Protein AF-A0A967I466-F1 (afdb_monomer_lite)

Radius o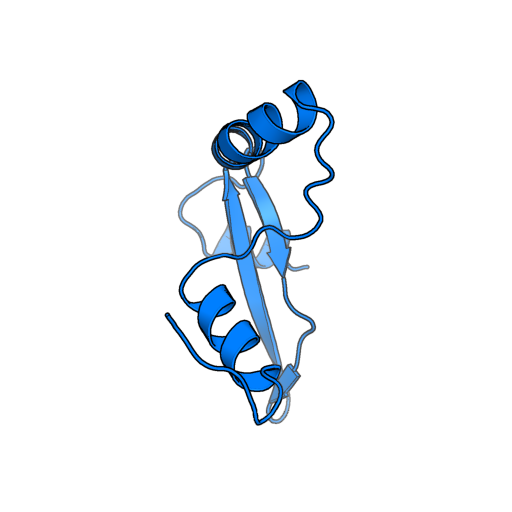f gyration: 16.6 Å; chains: 1; bounding box: 32×40×43 Å

Structure (mmCIF, N/CA/C/O backbone):
data_AF-A0A967I466-F1
#
_entry.id   AF-A0A967I466-F1
#
loop_
_atom_site.group_PDB
_atom_site.id
_atom_site.type_symbol
_atom_site.label_atom_id
_atom_site.label_alt_id
_atom_site.label_comp_id
_atom_site.label_asym_id
_atom_site.label_entity_id
_atom_site.label_seq_id
_atom_site.pdbx_PDB_ins_code
_atom_site.Cartn_x
_atom_site.Cartn_y
_atom_site.Cartn_z
_atom_site.occupancy
_atom_site.B_iso_or_equiv
_atom_site.auth_seq_id
_atom_site.auth_comp_id
_atom_site.auth_asym_id
_atom_site.auth_atom_id
_atom_site.pdbx_PDB_model_num
ATOM 1 N N . ALA A 1 1 ? -4.206 -1.991 -15.137 1.00 74.00 1 ALA A N 1
ATOM 2 C CA . ALA A 1 1 ? -3.030 -2.868 -15.330 1.00 74.00 1 ALA A CA 1
ATOM 3 C C . ALA A 1 1 ? -2.375 -3.259 -14.001 1.00 74.00 1 ALA A C 1
ATOM 5 O O . ALA A 1 1 ? -2.213 -4.446 -13.774 1.00 74.00 1 ALA A O 1
ATOM 6 N N . ILE A 1 2 ? -2.065 -2.312 -13.101 1.00 79.88 2 ILE A N 1
ATOM 7 C CA . ILE A 1 2 ? -1.368 -2.591 -11.825 1.00 79.88 2 ILE A CA 1
ATOM 8 C C . ILE A 1 2 ? -2.018 -3.703 -10.970 1.00 79.88 2 ILE A C 1
ATOM 10 O O . ILE A 1 2 ? -1.286 -4.613 -10.589 1.00 79.88 2 ILE A O 1
ATOM 14 N N . PRO A 1 3 ? -3.344 -3.715 -10.701 1.00 78.88 3 PRO A N 1
ATOM 15 C CA . PRO A 1 3 ? -3.937 -4.776 -9.878 1.00 78.88 3 PRO A CA 1
ATOM 16 C C . PRO A 1 3 ? -3.821 -6.169 -10.509 1.00 78.88 3 PRO A C 1
ATOM 18 O O . PRO A 1 3 ? -3.595 -7.144 -9.808 1.00 78.88 3 PRO A O 1
ATOM 21 N N . LEU A 1 4 ? -3.909 -6.257 -11.840 1.00 82.00 4 LEU A N 1
ATOM 22 C CA . LEU A 1 4 ? -3.763 -7.513 -12.578 1.00 82.00 4 LEU A CA 1
ATOM 23 C C . LEU A 1 4 ? -2.327 -8.054 -12.482 1.00 82.00 4 LEU A C 1
ATOM 25 O O . LEU A 1 4 ? -2.119 -9.224 -12.177 1.00 82.00 4 LEU A O 1
ATOM 29 N N . GLU A 1 5 ? -1.335 -7.189 -12.703 1.00 83.81 5 GLU A N 1
ATOM 30 C CA . GLU A 1 5 ? 0.085 -7.546 -12.594 1.00 83.81 5 GLU A CA 1
ATOM 31 C C . GLU A 1 5 ? 0.449 -7.982 -11.171 1.00 83.81 5 GLU A C 1
ATOM 33 O O . GLU A 1 5 ? 1.106 -9.005 -10.993 1.00 83.81 5 GLU A O 1
ATOM 38 N N . LEU A 1 6 ? -0.012 -7.247 -10.154 1.00 82.38 6 LEU A N 1
ATOM 39 C CA . LEU A 1 6 ? 0.202 -7.611 -8.752 1.00 82.38 6 LEU A CA 1
ATOM 40 C C . LEU A 1 6 ? -0.497 -8.924 -8.391 1.00 82.38 6 LEU A C 1
ATOM 42 O O . LEU A 1 6 ? 0.127 -9.770 -7.759 1.00 82.38 6 LEU A O 1
ATOM 46 N N . GLY A 1 7 ? -1.734 -9.137 -8.845 1.00 82.81 7 GLY A N 1
ATOM 47 C CA . GLY A 1 7 ? -2.479 -10.372 -8.584 1.00 82.81 7 GLY A CA 1
ATOM 48 C C . GLY A 1 7 ? -1.810 -11.610 -9.180 1.00 82.81 7 GLY A C 1
ATOM 49 O O . GLY A 1 7 ? -1.889 -12.687 -8.605 1.00 82.81 7 GLY A O 1
ATOM 50 N N . SER A 1 8 ? -1.084 -11.461 -10.293 1.00 86.31 8 SER A N 1
ATOM 51 C CA . SER A 1 8 ? -0.305 -12.564 -10.878 1.00 86.31 8 SER A CA 1
ATOM 52 C C . SER A 1 8 ? 0.998 -12.881 -10.129 1.00 86.31 8 SER A C 1
ATOM 54 O O . SER A 1 8 ? 1.589 -13.936 -10.349 1.00 86.31 8 SER A O 1
ATOM 56 N N . ARG A 1 9 ? 1.473 -11.963 -9.275 1.00 85.88 9 ARG A N 1
ATOM 57 C CA . ARG A 1 9 ? 2.789 -12.035 -8.615 1.00 85.88 9 ARG A CA 1
ATOM 58 C C . ARG A 1 9 ? 2.715 -12.254 -7.110 1.00 85.88 9 ARG A C 1
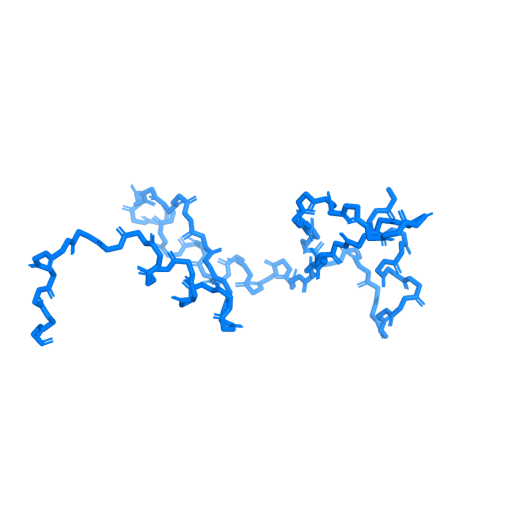ATOM 60 O O . ARG A 1 9 ? 3.696 -12.703 -6.523 1.00 85.88 9 ARG A O 1
ATOM 67 N N . LEU A 1 10 ? 1.606 -11.884 -6.481 1.00 82.31 10 LEU A N 1
ATOM 68 C CA . LEU A 1 10 ? 1.416 -11.993 -5.041 1.00 82.31 10 LEU A CA 1
ATOM 69 C C . LEU A 1 10 ? 0.713 -13.314 -4.698 1.00 82.31 10 LEU A C 1
ATOM 71 O O . LEU A 1 10 ? -0.191 -13.727 -5.420 1.00 82.31 10 LEU A O 1
ATOM 75 N N . PRO A 1 11 ? 1.075 -13.973 -3.584 1.00 85.44 11 PRO A N 1
ATOM 76 C CA . PRO A 1 11 ? 0.474 -15.244 -3.178 1.00 85.44 11 PRO A CA 1
ATOM 77 C C . PRO A 1 11 ? -0.909 -15.072 -2.517 1.00 85.44 11 PRO A C 1
ATOM 79 O O . PRO A 1 11 ? -1.337 -15.938 -1.759 1.00 85.44 11 PRO A O 1
ATOM 82 N N . VAL A 1 12 ? -1.591 -13.947 -2.751 1.00 83.56 12 VAL A N 1
ATOM 83 C CA . VAL A 1 12 ? -2.853 -13.574 -2.098 1.00 83.56 12 VAL A CA 1
ATOM 84 C C . VAL A 1 12 ? -3.842 -13.005 -3.113 1.00 83.56 12 VAL A C 1
ATOM 86 O O . VAL A 1 12 ? -3.447 -12.341 -4.073 1.00 83.56 12 VAL A O 1
ATOM 89 N N . ALA A 1 13 ? -5.135 -13.243 -2.884 1.00 87.31 13 ALA A N 1
ATOM 90 C CA . ALA A 1 13 ? -6.199 -12.573 -3.624 1.00 87.31 13 ALA A CA 1
ATOM 91 C C . ALA A 1 13 ? -6.264 -11.095 -3.215 1.00 87.31 13 ALA A C 1
ATOM 93 O O . ALA A 1 13 ? -6.157 -10.768 -2.035 1.00 87.31 13 ALA A O 1
ATOM 94 N N . LEU A 1 14 ? -6.436 -10.199 -4.187 1.00 88.00 14 LEU A N 1
ATOM 95 C CA . LEU A 1 14 ? -6.386 -8.752 -3.953 1.00 88.00 1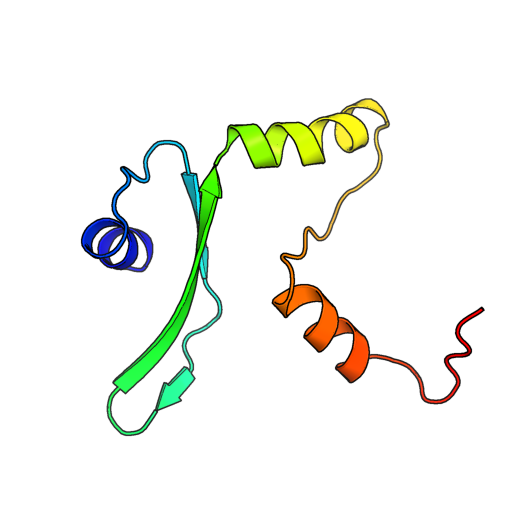4 LEU A CA 1
ATOM 96 C C . LEU A 1 14 ? -7.747 -8.123 -3.631 1.00 88.00 14 LEU A C 1
ATOM 98 O O . LEU A 1 14 ? -7.806 -6.917 -3.411 1.00 88.00 14 LEU A O 1
ATOM 102 N N . ASP A 1 15 ? -8.823 -8.910 -3.578 1.00 91.00 15 ASP A N 1
ATOM 103 C CA . ASP A 1 15 ? -10.181 -8.407 -3.331 1.00 91.00 15 ASP A CA 1
ATOM 104 C C . ASP A 1 15 ? -10.296 -7.685 -1.975 1.00 91.00 15 ASP A C 1
ATOM 106 O O . ASP A 1 15 ? -10.957 -6.649 -1.870 1.00 91.00 15 ASP A O 1
ATOM 110 N N . GLU A 1 16 ? -9.557 -8.158 -0.967 1.00 89.31 16 GLU A N 1
ATOM 111 C CA . GLU A 1 16 ? -9.508 -7.582 0.387 1.00 89.31 16 GLU A CA 1
ATOM 112 C C . GLU A 1 16 ? -8.350 -6.594 0.602 1.00 89.31 16 GLU A C 1
ATOM 114 O O . GLU A 1 16 ? -8.068 -6.171 1.725 1.00 89.31 16 GLU A O 1
ATOM 119 N N . TYR A 1 17 ? -7.681 -6.181 -0.477 1.00 91.75 17 TYR A N 1
ATOM 120 C CA . TYR A 1 17 ? -6.535 -5.281 -0.419 1.00 91.75 17 TYR A CA 1
ATOM 121 C C . TYR A 1 17 ? -6.849 -3.937 -1.082 1.00 91.75 17 TYR A C 1
ATOM 123 O O . TYR A 1 17 ? -7.481 -3.855 -2.136 1.00 91.75 17 TYR A O 1
ATOM 131 N N . LEU A 1 18 ? -6.365 -2.853 -0.482 1.00 88.62 18 LEU A N 1
ATOM 132 C CA . LEU A 1 18 ? -6.176 -1.591 -1.180 1.00 88.62 18 LEU A CA 1
ATOM 133 C C . LEU A 1 18 ? -4.905 -1.696 -2.024 1.00 88.62 18 LEU A C 1
ATOM 135 O O . LEU A 1 18 ? -3.837 -2.027 -1.511 1.00 88.62 18 LEU A O 1
ATOM 139 N N . VAL A 1 19 ? -5.015 -1.369 -3.309 1.00 90.06 19 VAL A N 1
ATOM 140 C CA . VAL A 1 19 ? -3.895 -1.417 -4.251 1.00 90.06 19 VAL A CA 1
ATOM 141 C C . VAL A 1 19 ? -3.568 -0.017 -4.753 1.00 90.06 19 VAL A C 1
ATOM 143 O O . VAL A 1 19 ? -4.438 0.690 -5.259 1.00 90.06 19 VAL A O 1
ATOM 146 N N . THR A 1 20 ? -2.298 0.366 -4.665 1.00 87.12 20 THR A N 1
ATOM 147 C CA . THR A 1 20 ? -1.774 1.628 -5.199 1.00 87.12 20 THR A CA 1
ATOM 148 C 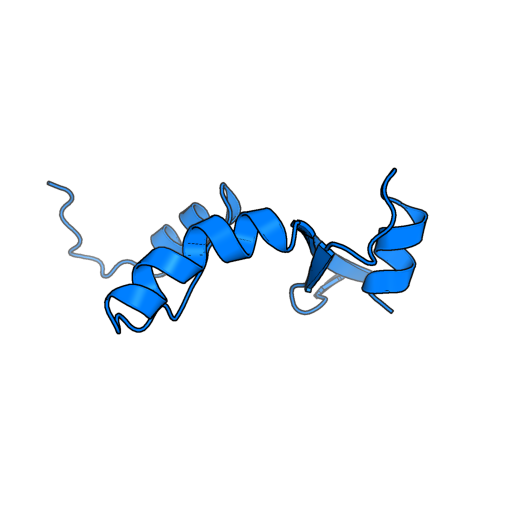C . THR A 1 20 ? -0.430 1.411 -5.893 1.00 87.12 20 THR A C 1
ATOM 150 O O . THR A 1 20 ? 0.207 0.371 -5.731 1.00 87.12 20 THR A O 1
ATOM 153 N N . ALA A 1 21 ? 0.003 2.370 -6.706 1.00 87.94 21 ALA A N 1
ATOM 154 C CA . ALA A 1 21 ? 1.321 2.352 -7.328 1.00 87.94 21 ALA A CA 1
ATOM 155 C C . ALA A 1 21 ? 1.852 3.761 -7.566 1.00 87.94 21 ALA A C 1
ATOM 157 O O . ALA A 1 21 ? 1.090 4.713 -7.743 1.00 87.94 21 ALA A O 1
ATOM 158 N N . LEU A 1 22 ? 3.176 3.873 -7.622 1.00 85.94 22 LEU A N 1
ATOM 159 C CA . LEU A 1 22 ? 3.840 5.096 -8.054 1.00 85.94 22 LEU A CA 1
ATOM 160 C C . LEU A 1 22 ? 3.718 5.282 -9.575 1.00 85.94 22 LEU A C 1
ATOM 162 O O . LEU A 1 22 ? 3.564 4.304 -10.319 1.00 85.94 22 LEU A O 1
ATOM 166 N N . PRO A 1 23 ? 3.840 6.522 -10.077 1.00 86.81 23 PRO A N 1
ATOM 167 C CA . PRO A 1 23 ? 3.960 6.759 -11.506 1.00 86.81 23 PRO A CA 1
ATOM 168 C C . PRO A 1 23 ? 5.099 5.917 -12.110 1.00 86.81 23 PRO A C 1
ATOM 170 O O . PRO A 1 23 ? 6.182 5.837 -11.523 1.00 86.81 23 PRO A O 1
ATOM 173 N N . PRO A 1 24 ? 4.875 5.256 -13.256 1.00 89.12 24 PRO A N 1
ATOM 174 C CA . PRO A 1 24 ? 5.907 4.460 -13.897 1.00 89.12 24 PRO A CA 1
ATOM 175 C C . PRO A 1 24 ? 7.045 5.339 -14.424 1.00 89.12 24 PRO A C 1
ATOM 177 O O . PRO A 1 24 ? 6.819 6.410 -14.981 1.00 89.12 24 PRO A O 1
ATOM 180 N N . VAL A 1 25 ? 8.270 4.838 -14.301 1.00 91.25 25 VAL A N 1
ATOM 181 C CA . VAL A 1 25 ? 9.493 5.454 -14.820 1.00 91.25 25 VAL A CA 1
ATOM 182 C C . VAL A 1 25 ? 9.980 4.641 -16.016 1.00 91.25 25 VAL A C 1
ATOM 184 O O . VAL A 1 25 ? 10.029 3.408 -15.964 1.00 91.25 25 VAL A O 1
ATOM 187 N N . ALA A 1 26 ? 10.325 5.326 -17.106 1.00 92.88 26 ALA A N 1
ATOM 188 C CA . ALA A 1 26 ? 10.927 4.696 -18.275 1.00 92.88 26 ALA A CA 1
ATOM 189 C C . ALA A 1 26 ? 12.345 4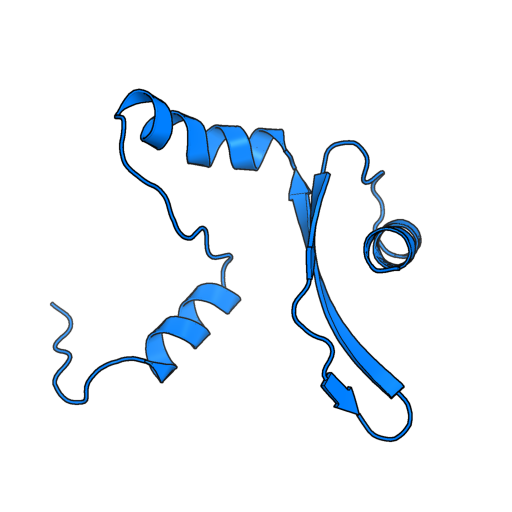.208 -17.943 1.00 92.88 26 ALA A C 1
ATOM 191 O O . ALA A 1 26 ? 13.155 4.946 -17.384 1.00 92.88 26 ALA A O 1
ATOM 192 N N . VAL A 1 27 ? 12.646 2.961 -18.294 1.00 93.94 27 VAL A N 1
ATOM 193 C CA . VAL A 1 27 ? 13.965 2.341 -18.154 1.00 93.94 27 VAL A CA 1
ATOM 194 C C . VAL A 1 27 ? 14.246 1.582 -19.443 1.00 93.94 27 VAL A C 1
ATOM 196 O O . VAL A 1 27 ? 13.626 0.548 -19.704 1.00 93.94 27 VAL A O 1
ATOM 199 N N . GLU A 1 28 ? 15.169 2.114 -20.247 1.00 92.19 28 GLU A N 1
ATOM 200 C CA . GLU A 1 28 ? 15.470 1.626 -21.600 1.00 92.19 28 GLU A CA 1
ATOM 201 C C . GLU A 1 28 ? 14.193 1.577 -22.465 1.00 92.19 28 GLU A C 1
ATOM 203 O O . GLU A 1 28 ? 13.554 2.603 -22.679 1.00 92.19 28 GLU A O 1
ATOM 208 N N . ASN A 1 29 ? 13.786 0.384 -22.915 1.00 92.69 29 ASN A N 1
ATOM 209 C CA . ASN A 1 29 ? 12.589 0.142 -23.728 1.00 92.69 29 ASN A CA 1
ATOM 210 C C . ASN A 1 29 ? 11.395 -0.379 -22.901 1.00 92.69 29 ASN A C 1
ATOM 212 O O . ASN A 1 29 ? 10.483 -1.004 -23.446 1.00 92.69 29 ASN A O 1
ATOM 216 N N . LYS A 1 30 ? 11.418 -0.211 -21.572 1.00 91.62 30 LYS A N 1
ATOM 217 C CA . LYS A 1 30 ? 10.380 -0.700 -20.651 1.00 91.62 30 LYS A CA 1
ATOM 218 C C . LYS A 1 30 ? 9.974 0.380 -19.653 1.00 91.62 30 LYS A C 1
ATOM 220 O O . LYS A 1 30 ? 10.652 1.385 -19.480 1.00 91.62 30 LYS A O 1
ATOM 225 N N . PHE A 1 31 ? 8.881 0.126 -18.944 1.00 88.50 31 PHE A N 1
ATOM 226 C CA . PHE A 1 31 ? 8.454 0.929 -17.804 1.00 88.50 31 PHE A CA 1
ATOM 227 C C . PHE A 1 31 ? 8.575 0.113 -16.519 1.00 88.50 31 PHE A C 1
ATOM 229 O O . PHE A 1 31 ? 8.263 -1.081 -16.502 1.00 88.50 31 PHE A O 1
ATOM 236 N N . ARG A 1 32 ? 9.032 0.751 -15.441 1.00 88.81 32 ARG A N 1
ATOM 237 C CA . ARG A 1 32 ? 9.086 0.173 -14.093 1.00 88.81 32 ARG A CA 1
ATOM 238 C C . ARG A 1 32 ? 8.278 1.035 -13.136 1.00 88.81 32 ARG A C 1
ATOM 240 O O . ARG A 1 32 ? 8.277 2.252 -13.246 1.00 88.81 32 ARG A O 1
ATOM 247 N N . THR A 1 33 ? 7.600 0.405 -12.191 1.00 88.25 33 THR A N 1
ATOM 248 C CA . THR A 1 33 ? 6.838 1.077 -11.134 1.00 88.25 33 THR A CA 1
ATOM 249 C C . THR A 1 33 ? 6.911 0.247 -9.858 1.00 88.25 33 THR A C 1
ATOM 251 O O . THR A 1 33 ? 7.208 -0.949 -9.910 1.00 88.25 33 THR A O 1
ATOM 254 N N . ILE A 1 34 ? 6.654 0.892 -8.724 1.00 86.19 34 ILE A N 1
ATOM 255 C CA . ILE A 1 34 ? 6.464 0.239 -7.434 1.00 86.19 34 ILE A CA 1
ATOM 256 C C . ILE A 1 34 ? 4.962 0.184 -7.177 1.00 86.19 34 ILE A C 1
ATOM 258 O O . ILE A 1 34 ? 4.309 1.223 -7.095 1.00 86.19 34 ILE A O 1
ATOM 262 N N . GLY A 1 35 ? 4.436 -1.034 -7.068 1.00 88.12 35 GLY A N 1
ATOM 263 C CA . GLY A 1 35 ? 3.074 -1.306 -6.626 1.00 88.12 35 GLY A CA 1
ATOM 264 C C . GLY A 1 35 ? 3.053 -1.740 -5.166 1.00 88.12 35 GLY A C 1
ATOM 265 O O . GLY A 1 35 ? 4.004 -2.352 -4.682 1.00 88.12 35 GLY A O 1
ATOM 266 N N . LEU A 1 36 ? 1.959 -1.432 -4.485 1.00 87.00 36 LEU A N 1
ATOM 267 C CA . LEU A 1 36 ? 1.729 -1.730 -3.081 1.00 87.00 36 LEU A CA 1
ATOM 268 C C . LEU A 1 36 ? 0.307 -2.263 -2.916 1.00 87.00 36 LEU A C 1
ATOM 270 O O . LEU A 1 36 ? -0.639 -1.676 -3.442 1.00 87.00 36 LEU A O 1
ATOM 274 N N . ALA A 1 37 ? 0.176 -3.362 -2.181 1.00 90.19 37 ALA A N 1
ATOM 275 C CA . ALA A 1 37 ? -1.095 -3.921 -1.750 1.00 90.19 37 ALA A CA 1
ATOM 276 C C . ALA A 1 37 ? -1.099 -3.986 -0.219 1.00 90.19 37 ALA A C 1
ATOM 278 O O . ALA A 1 37 ? -0.171 -4.539 0.369 1.00 90.19 37 ALA A O 1
ATOM 279 N N . LEU A 1 38 ? -2.123 -3.413 0.408 1.00 88.44 38 LEU A N 1
ATOM 280 C CA . LEU A 1 38 ? -2.304 -3.361 1.862 1.00 88.44 38 LEU A CA 1
ATOM 281 C C . LEU A 1 38 ? -3.684 -3.915 2.229 1.00 88.44 38 LEU A C 1
ATOM 283 O O . LEU A 1 38 ? -4.647 -3.543 1.558 1.00 88.44 38 LEU A O 1
ATOM 287 N N . PRO A 1 39 ? -3.820 -4.760 3.263 1.00 91.12 39 PRO A N 1
ATOM 288 C CA . PRO A 1 39 ? -5.128 -5.227 3.714 1.00 91.12 39 PRO A CA 1
ATOM 289 C C . PRO A 1 39 ? -6.040 -4.051 4.082 1.00 91.12 39 PRO A C 1
ATOM 291 O O . PRO A 1 39 ? -5.619 -3.125 4.781 1.00 91.12 39 PRO A O 1
ATOM 294 N N . LYS A 1 40 ? -7.300 -4.080 3.636 1.00 90.81 40 LYS A N 1
ATOM 295 C CA . LYS A 1 40 ? -8.275 -3.019 3.952 1.00 90.81 40 LYS A CA 1
ATOM 296 C C . LYS A 1 40 ? -8.502 -2.882 5.458 1.00 90.81 40 LYS A C 1
ATOM 298 O O . LYS A 1 40 ? -8.577 -1.759 5.949 1.00 90.81 40 LYS A O 1
ATOM 303 N N . ASP A 1 41 ? -8.531 -4.001 6.179 1.00 92.25 41 ASP A N 1
ATOM 304 C CA . ASP A 1 41 ? -8.723 -4.028 7.634 1.00 92.25 41 ASP A CA 1
ATOM 305 C C . ASP A 1 41 ? -7.577 -3.341 8.385 1.00 92.25 41 ASP A C 1
ATOM 307 O O . ASP A 1 41 ? -7.802 -2.617 9.354 1.00 92.25 41 ASP A O 1
ATOM 311 N N . GLU A 1 42 ? -6.342 -3.510 7.910 1.00 88.94 42 GLU A N 1
ATOM 312 C CA . GLU A 1 42 ? -5.171 -2.865 8.501 1.00 88.94 42 GLU A CA 1
ATOM 313 C C . GLU A 1 42 ? -5.224 -1.348 8.283 1.00 88.94 42 GLU A C 1
ATOM 315 O O . GLU A 1 42 ? -5.030 -0.580 9.225 1.00 88.94 42 GLU A O 1
ATOM 320 N N . ILE A 1 43 ? -5.601 -0.902 7.080 1.00 89.62 43 ILE A N 1
ATOM 321 C CA . ILE A 1 43 ? -5.816 0.525 6.801 1.00 89.62 43 ILE A CA 1
ATOM 322 C C . ILE A 1 43 ? -6.929 1.087 7.682 1.00 89.62 43 ILE A C 1
ATOM 324 O O . ILE A 1 43 ? -6.744 2.146 8.278 1.00 89.62 43 ILE A O 1
ATOM 328 N N . ALA A 1 44 ? -8.056 0.384 7.804 1.00 90.94 44 ALA A N 1
ATOM 329 C CA . ALA A 1 44 ? -9.157 0.805 8.663 1.00 90.94 44 ALA A CA 1
ATOM 330 C C . ALA A 1 44 ? -8.699 0.945 10.123 1.00 90.94 44 ALA A C 1
ATOM 332 O O . ALA A 1 44 ? -8.999 1.949 10.763 1.00 90.94 44 ALA A O 1
ATOM 333 N N . SER A 1 45 ? -7.893 0.006 10.630 1.00 91.94 45 SER A N 1
ATOM 334 C CA . SER A 1 45 ? -7.355 0.078 11.996 1.00 91.94 45 SER A CA 1
ATOM 335 C C . SER A 1 45 ? -6.475 1.313 12.242 1.00 91.94 45 SER A C 1
ATOM 337 O O . SER A 1 45 ? -6.448 1.837 13.354 1.00 91.94 45 SER A O 1
ATOM 339 N N . ILE A 1 46 ? -5.799 1.808 11.199 1.00 88.62 46 ILE A N 1
ATOM 340 C CA . ILE A 1 46 ? -4.954 3.005 11.259 1.00 88.62 46 ILE A CA 1
ATOM 341 C C . ILE A 1 46 ? -5.784 4.282 11.096 1.00 88.62 46 ILE A C 1
ATOM 343 O O . ILE A 1 46 ? -5.509 5.264 11.779 1.00 88.62 46 ILE A O 1
ATOM 347 N N . VAL A 1 47 ? -6.766 4.295 10.190 1.00 90.38 47 VAL A N 1
ATOM 348 C CA . VAL A 1 47 ? -7.533 5.498 9.817 1.00 90.38 47 VAL A CA 1
ATOM 349 C C . VAL A 1 47 ? -8.653 5.799 10.815 1.00 90.38 47 VAL A C 1
ATOM 351 O O . VAL A 1 47 ? -8.824 6.959 11.189 1.00 90.38 47 VAL A O 1
ATOM 354 N N . ASN A 1 48 ? -9.366 4.777 11.303 1.00 93.81 48 ASN A N 1
ATOM 355 C CA . ASN A 1 48 ? -10.545 4.950 12.160 1.00 93.81 48 ASN A CA 1
ATOM 356 C C . ASN A 1 48 ? -10.294 5.835 13.398 1.00 93.81 48 ASN A C 1
ATOM 358 O O . ASN A 1 48 ? -11.120 6.707 13.658 1.00 93.81 48 ASN A O 1
ATOM 362 N N . PRO A 1 49 ? -9.164 5.720 14.130 1.00 92.50 49 PRO A N 1
ATOM 363 C CA . PRO A 1 49 ? -8.898 6.600 15.269 1.00 92.50 49 PRO A CA 1
ATOM 364 C C . PRO A 1 49 ? -8.810 8.091 14.902 1.00 92.50 49 PRO A C 1
ATOM 366 O O . PRO A 1 49 ? -9.141 8.946 15.723 1.00 92.50 49 PRO A O 1
ATOM 369 N N . PHE A 1 50 ? -8.360 8.424 13.685 1.00 91.31 50 PHE A N 1
ATOM 370 C CA . PHE A 1 50 ? -8.325 9.808 13.200 1.00 91.31 50 PHE A CA 1
ATOM 371 C C . PHE A 1 50 ? -9.727 10.290 12.836 1.00 91.31 50 PHE A C 1
ATOM 373 O O . PHE A 1 50 ? -10.101 11.399 13.219 1.00 91.31 50 PHE A O 1
ATOM 380 N N . ASP A 1 51 ? -10.511 9.446 12.162 1.00 90.38 51 ASP A N 1
ATOM 381 C CA . ASP A 1 51 ? -11.893 9.753 11.788 1.00 90.38 51 ASP A CA 1
ATOM 382 C C . ASP A 1 51 ? -12.774 9.981 13.027 1.00 90.38 51 ASP A C 1
ATOM 384 O O . ASP A 1 51 ? -13.503 10.974 13.095 1.00 90.38 51 ASP A O 1
ATOM 388 N N . GLU A 1 52 ? -12.650 9.128 14.048 1.00 95.06 52 GLU A N 1
ATOM 389 C CA . GLU A 1 52 ? -13.353 9.258 15.334 1.00 95.06 52 GLU A CA 1
ATOM 390 C C . GLU A 1 52 ? -13.035 10.581 16.045 1.00 95.06 52 GLU A C 1
ATOM 392 O O . GLU A 1 52 ? -13.899 11.170 16.698 1.00 95.06 52 GLU A O 1
ATOM 397 N N . GLN A 1 53 ? -11.807 11.077 15.890 1.00 93.88 53 GLN A N 1
ATOM 398 C CA . GLN A 1 53 ? -11.352 12.345 16.465 1.00 93.88 53 GLN A CA 1
ATOM 399 C C . GLN A 1 53 ? -11.531 13.540 15.520 1.00 93.88 53 GLN A C 1
ATOM 401 O O . GLN A 1 53 ? -11.130 14.653 15.864 1.00 93.88 53 GLN A O 1
ATOM 406 N N . GLN A 1 54 ? -12.131 13.336 14.341 1.00 92.38 54 GLN A N 1
ATOM 407 C CA . GLN A 1 54 ? -12.287 14.353 13.293 1.00 92.38 54 GLN A CA 1
ATOM 408 C C . GLN A 1 54 ? -10.951 14.997 12.878 1.00 92.38 54 GLN A C 1
ATOM 410 O O . GLN A 1 54 ? -10.888 16.168 12.492 1.00 92.38 54 GLN A O 1
ATOM 415 N N . LEU A 1 55 ? -9.863 14.230 12.961 1.00 85.31 55 LEU A N 1
ATOM 416 C CA . LEU A 1 55 ? -8.528 14.663 12.577 1.00 85.31 55 LEU A CA 1
ATOM 417 C C . LEU A 1 55 ? -8.285 14.339 11.097 1.00 85.31 55 LEU A C 1
ATOM 419 O O . LEU A 1 55 ? -8.393 13.184 10.692 1.00 85.31 55 LEU A O 1
ATOM 423 N N . PRO A 1 56 ? -7.905 15.321 10.262 1.00 82.25 56 PRO A N 1
ATOM 424 C CA . PRO A 1 56 ? -7.713 15.077 8.839 1.00 82.25 56 PRO A CA 1
ATOM 425 C C . PRO A 1 56 ? -6.384 14.355 8.574 1.00 82.25 56 PRO A C 1
ATOM 427 O O . PRO A 1 56 ? -5.337 14.996 8.416 1.00 82.25 56 PRO A O 1
ATOM 430 N N . LEU A 1 57 ? -6.417 13.026 8.458 1.00 81.94 57 LEU A N 1
ATOM 431 C CA . LEU A 1 57 ? -5.270 12.246 7.996 1.00 81.94 57 LEU A CA 1
ATOM 432 C C . LEU A 1 57 ? -5.125 12.376 6.471 1.00 81.94 57 LEU A C 1
ATOM 434 O O . LEU A 1 57 ? -5.911 11.834 5.701 1.00 81.94 57 LEU A O 1
ATOM 438 N N . ARG A 1 58 ? -4.108 13.120 6.021 1.00 80.44 58 ARG A N 1
ATOM 439 C CA . ARG A 1 58 ? -3.879 13.382 4.584 1.00 80.44 58 ARG A CA 1
ATOM 440 C C . ARG A 1 58 ? -2.909 12.415 3.919 1.00 80.44 58 ARG A C 1
ATOM 442 O O . ARG A 1 58 ? -2.996 12.200 2.716 1.00 80.44 58 ARG A O 1
ATOM 449 N N . TYR A 1 59 ? -1.962 11.884 4.688 1.00 81.25 59 TYR A N 1
ATOM 450 C CA . TYR A 1 59 ? -0.888 11.048 4.171 1.00 81.25 59 TYR A CA 1
ATOM 451 C C . TYR A 1 59 ? -0.648 9.874 5.108 1.00 81.25 59 TYR A C 1
ATOM 453 O O . TYR A 1 59 ? -0.355 10.072 6.286 1.00 81.25 59 TYR A O 1
ATOM 461 N N . LEU A 1 60 ? -0.713 8.668 4.549 1.00 83.25 60 LEU A N 1
ATOM 462 C CA . LEU A 1 60 ? -0.265 7.443 5.193 1.00 83.25 60 LEU A CA 1
ATOM 463 C C . LEU A 1 60 ? 0.954 6.929 4.424 1.00 83.25 60 LEU A C 1
ATOM 465 O O . LEU A 1 60 ? 0.847 6.499 3.277 1.00 83.25 60 LEU A O 1
ATOM 469 N N . GLY A 1 61 ? 2.131 7.068 5.030 1.00 82.44 61 GLY A N 1
ATOM 470 C CA . GLY A 1 61 ? 3.386 6.586 4.461 1.00 82.44 61 GLY A CA 1
ATOM 471 C C . GLY A 1 61 ? 3.661 5.144 4.873 1.00 82.44 61 GLY A C 1
ATOM 472 O O . GLY A 1 61 ? 3.299 4.742 5.973 1.00 82.44 61 GLY A O 1
ATOM 473 N N . VAL A 1 62 ? 4.345 4.390 4.014 1.00 80.62 62 VAL A N 1
ATOM 474 C CA . VAL A 1 62 ? 4.789 3.022 4.313 1.00 80.62 62 VAL A CA 1
ATOM 475 C C . VAL A 1 62 ? 6.304 2.991 4.433 1.00 80.62 62 VAL A C 1
ATOM 477 O O . VAL A 1 62 ? 7.015 3.495 3.560 1.00 80.62 62 VAL A O 1
ATOM 480 N N . GLU A 1 63 ? 6.805 2.415 5.519 1.00 76.94 63 GLU A N 1
ATOM 481 C CA . GLU A 1 63 ? 8.239 2.234 5.728 1.00 76.94 63 GLU A CA 1
ATOM 482 C C . GLU A 1 63 ? 8.801 1.121 4.826 1.00 76.94 63 GLU A C 1
ATOM 484 O O . GLU A 1 63 ? 8.109 0.137 4.561 1.00 76.94 63 GLU A O 1
ATOM 489 N N . PRO A 1 64 ? 10.046 1.252 4.324 1.00 67.94 64 PRO A N 1
ATOM 490 C CA . PRO A 1 64 ? 10.994 2.356 4.537 1.00 67.94 64 PRO A CA 1
ATOM 491 C C . PRO A 1 64 ? 10.810 3.552 3.577 1.00 67.94 64 PRO A C 1
ATOM 493 O O . PRO A 1 64 ? 11.545 4.536 3.656 1.00 67.94 64 PRO A O 1
ATOM 496 N N . PHE A 1 65 ? 9.850 3.493 2.651 1.00 71.44 65 PHE A N 1
ATOM 497 C CA . PHE A 1 65 ? 9.687 4.483 1.577 1.00 71.44 65 PHE A CA 1
ATOM 498 C C . PHE A 1 65 ? 9.263 5.873 2.079 1.00 71.44 65 PHE A C 1
ATOM 500 O O . PHE A 1 65 ? 9.603 6.888 1.468 1.00 71.44 65 PHE A O 1
ATOM 507 N N . SER A 1 66 ? 8.574 5.935 3.218 1.00 68.81 66 SER A N 1
ATOM 508 C CA . SER A 1 66 ? 8.169 7.175 3.889 1.00 68.81 66 SER A CA 1
ATOM 509 C C . SER A 1 66 ? 9.344 7.972 4.476 1.00 68.81 66 SER A C 1
ATOM 511 O O . SER A 1 66 ? 9.289 9.204 4.498 1.00 68.81 66 SER A O 1
ATOM 513 N N . TYR A 1 67 ? 10.429 7.312 4.899 1.00 58.62 67 TYR A N 1
ATOM 514 C CA . TYR A 1 67 ? 11.612 7.984 5.451 1.00 58.62 67 TYR A CA 1
ATOM 515 C C . TYR A 1 67 ? 12.443 8.688 4.377 1.00 58.62 67 TYR A C 1
ATOM 517 O O . TYR A 1 67 ? 12.878 9.822 4.577 1.00 58.62 67 TYR A O 1
ATOM 525 N N . ALA A 1 68 ? 12.613 8.056 3.213 1.00 52.59 68 ALA A N 1
ATOM 526 C CA . ALA A 1 68 ? 13.373 8.631 2.103 1.00 52.59 68 ALA A CA 1
ATOM 527 C C . ALA A 1 68 ? 12.732 9.927 1.567 1.00 52.59 68 ALA A C 1
ATOM 529 O O . ALA A 1 68 ? 13.437 10.865 1.196 1.00 52.59 68 ALA A O 1
ATOM 530 N N . GLY A 1 69 ? 11.396 10.010 1.585 1.00 52.00 69 GLY A N 1
ATOM 531 C CA . GLY A 1 69 ? 10.666 11.223 1.207 1.00 52.00 69 GLY A CA 1
ATOM 532 C C . GLY A 1 69 ? 10.883 12.395 2.169 1.00 52.00 69 GLY A C 1
ATOM 533 O O . GLY A 1 69 ? 10.931 13.538 1.726 1.00 52.00 69 GLY A O 1
ATOM 534 N N . ARG A 1 70 ? 11.072 12.125 3.469 1.00 45.53 70 ARG A N 1
ATOM 535 C CA . ARG A 1 70 ? 11.283 13.163 4.492 1.00 45.53 70 ARG A CA 1
ATOM 536 C C . ARG A 1 70 ? 12.669 13.806 4.433 1.00 45.53 70 ARG A C 1
ATOM 538 O O . ARG A 1 70 ? 12.780 14.983 4.749 1.00 45.53 70 ARG A O 1
ATOM 545 N N . LEU A 1 71 ? 13.700 13.072 4.010 1.00 49.47 71 LEU A N 1
ATOM 546 C CA . LEU A 1 71 ? 15.065 13.608 3.896 1.00 49.47 71 LEU A CA 1
ATOM 547 C C . LEU A 1 71 ? 15.233 14.559 2.703 1.00 49.47 71 LEU A C 1
ATOM 549 O O . LEU A 1 71 ? 15.974 15.531 2.794 1.00 49.47 71 LEU A O 1
ATOM 553 N N . ASN A 1 72 ? 14.507 14.328 1.608 1.00 50.34 72 ASN A N 1
ATOM 554 C CA . ASN A 1 72 ? 14.620 15.151 0.399 1.00 50.34 72 ASN A CA 1
ATOM 555 C C . ASN A 1 72 ? 13.860 16.488 0.474 1.00 50.34 72 ASN A C 1
ATOM 557 O O . ASN A 1 72 ? 13.977 17.299 -0.442 1.00 50.34 72 ASN A O 1
ATOM 561 N N . THR A 1 73 ? 13.076 16.726 1.530 1.00 51.94 73 THR A N 1
ATOM 562 C CA . THR A 1 73 ? 12.258 17.943 1.685 1.00 51.94 73 THR A CA 1
ATOM 563 C C . THR A 1 73 ? 12.541 18.711 2.975 1.00 51.94 73 THR A C 1
ATOM 565 O O . THR A 1 73 ? 11.755 19.588 3.333 1.00 51.94 73 THR A O 1
ATOM 568 N N . GLN A 1 74 ? 13.608 18.387 3.713 1.00 52.34 74 GLN A N 1
ATOM 569 C CA . GLN A 1 74 ? 13.949 19.153 4.912 1.00 52.34 74 GLN A CA 1
ATOM 570 C C . GLN A 1 74 ? 14.534 20.522 4.527 1.00 52.34 74 GLN A C 1
ATOM 572 O O . GLN A 1 74 ? 15.436 20.588 3.689 1.00 52.34 74 GLN A O 1
ATOM 577 N N . PRO A 1 75 ? 14.044 21.625 5.127 1.00 55.66 75 PRO A N 1
ATOM 578 C CA . PRO A 1 75 ? 14.727 22.908 5.052 1.00 55.66 75 PRO A CA 1
ATOM 579 C C . PRO A 1 75 ? 16.149 22.774 5.621 1.00 55.66 75 PRO A C 1
ATOM 581 O O . PRO A 1 75 ? 16.350 21.972 6.537 1.00 55.66 75 PRO A O 1
ATOM 584 N N . PRO A 1 76 ? 17.121 23.570 5.142 1.00 56.16 76 PRO A N 1
ATOM 585 C CA . PRO A 1 76 ? 18.515 23.494 5.590 1.00 56.16 76 PRO A CA 1
ATOM 586 C C . PRO A 1 76 ? 18.718 23.675 7.108 1.00 56.16 76 PRO A C 1
ATOM 588 O O . PRO A 1 76 ? 19.754 23.268 7.622 1.00 56.16 76 PRO A O 1
ATOM 591 N N . ASP A 1 77 ? 17.723 24.197 7.831 1.00 57.34 77 ASP A N 1
ATOM 592 C CA . ASP A 1 77 ? 17.811 24.530 9.259 1.00 57.34 77 ASP A CA 1
ATOM 593 C C . ASP A 1 77 ? 17.055 23.552 10.178 1.00 57.34 77 ASP A C 1
ATOM 595 O O . ASP A 1 77 ? 16.627 23.907 11.279 1.00 57.34 77 ASP A O 1
ATOM 599 N N . CYS A 1 78 ? 16.831 22.312 9.741 1.00 52.50 78 CYS A N 1
ATOM 600 C CA . CYS A 1 78 ? 16.112 21.340 10.560 1.00 52.50 78 CYS A CA 1
ATOM 601 C C . CYS A 1 78 ? 16.995 20.839 11.723 1.00 52.50 78 CYS A C 1
ATOM 603 O O . CYS A 1 78 ? 17.936 20.076 11.513 1.00 52.50 78 CYS A O 1
ATOM 605 N N . LEU A 1 79 ? 16.672 21.232 12.960 1.00 49.84 79 LEU A N 1
ATOM 606 C CA . LEU A 1 79 ? 17.235 20.639 14.177 1.00 49.84 79 LEU A CA 1
ATOM 607 C C . LEU A 1 79 ? 16.291 19.550 14.700 1.00 49.84 79 LEU A C 1
ATOM 609 O O . LEU A 1 79 ? 15.123 19.811 14.987 1.00 49.84 79 LEU A O 1
ATOM 613 N N . LEU A 1 80 ? 16.811 18.327 14.803 1.00 42.59 80 LEU A N 1
ATOM 614 C CA . LEU A 1 80 ? 16.164 17.213 15.493 1.00 42.59 80 LEU A CA 1
ATOM 615 C C . LEU A 1 80 ? 16.432 17.364 16.996 1.00 42.59 80 LEU A C 1
ATOM 617 O O . LEU A 1 80 ? 17.594 17.408 17.401 1.00 42.59 80 LEU A O 1
ATOM 621 N N . LEU A 1 81 ? 15.365 17.476 17.789 1.00 39.19 81 LEU A N 1
ATOM 622 C CA . LEU A 1 81 ? 15.411 17.267 19.239 1.00 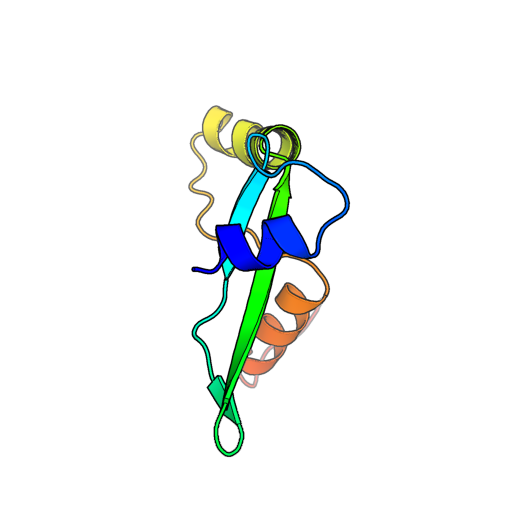39.19 81 LEU A CA 1
ATOM 623 C C . LEU A 1 81 ? 15.331 15.771 19.546 1.00 39.19 81 LEU A C 1
ATOM 625 O O . LEU A 1 81 ? 14.510 15.093 18.885 1.00 39.19 81 LEU A O 1
#

Secondary structure (DSSP, 8-state):
-HHHHHHHHSSS-STTEEEEEPPPEEETTEEE--EEEEEHHHHHHHHHHHHHTT--------TTHHHHHHHTT--TT----

Sequence (81 aa):
AIPLELGSRLPVALDEYLVTALPPVAVENKFRTIGLALPKDEIASIVNPFDEQQLPLRYLGVEPFSYAGRLNTQPPDCLLL

pLDDT: mean 80.04, std 14.95, range [39.19, 95.06]

Foldseek 3Di:
DQQVVCCVVDPDDQPQWDKDKDDWDDDPPDTDIDIDTHGPVVVCVVCVVCVVVVHDDDDDDDPPRVVVVVVVPDDPPDDDD